Protein AF-A0A3R9Z529-F1 (afdb_monomer_lite)

pLDDT: mean 70.48, std 21.22, range [37.0, 98.06]

Radius of gyration: 31.67 Å; chains: 1; bounding box: 92×52×74 Å

Secondary structure (DSSP, 8-state):
------------------PPPP-----------------------S------HHHHHHHHHHT-----------TTTTS-HHHHHHHHHHTT-HHHHHHHHHHHHHHHHHHHHHTTSS-HHHHHHHHHHH--

Foldseek 3Di:
DDDDDDDDDDDDDDDDDDDDDDDPDDDDDDDDDDDDDDDDPDPDPDDPPPPDVVVVVVVVVVPPPPPPPPPPPPPPPPPDPVVQCVVCVVVVVPVSNLVSVLVVQLVVLVVCVVVVVDDPVRSVVSNVVSVD

Sequence (132 aa):
MNKLLMLGLCNKAGQESKRHKSMLEVNNSSDHKINESQHNPFRSDSNKQNVDFFEIAKHYQEEQPQNTYSHSPDHTVNMSDHERSLYYIRNHDNMGLQRDVRYQQYRSLKQQYDKGVISRDEYKNKVYKISR

Structure (mmCIF, N/CA/C/O backbone):
data_AF-A0A3R9Z529-F1
#
_entry.id   AF-A0A3R9Z529-F1
#
loop_
_atom_site.group_PDB
_atom_site.id
_atom_site.type_symbol
_atom_site.label_atom_id
_atom_site.label_alt_id
_atom_site.label_comp_id
_atom_site.label_asym_id
_atom_site.label_entity_id
_atom_site.label_seq_id
_atom_site.pdbx_PDB_ins_code
_atom_site.Cartn_x
_atom_site.Cartn_y
_atom_site.Cartn_z
_atom_site.occupancy
_atom_site.B_iso_or_equiv
_atom_site.auth_seq_id
_atom_site.auth_comp_id
_atom_site.auth_asym_id
_atom_site.auth_atom_id
_atom_site.pdbx_PDB_model_num
ATOM 1 N N . MET A 1 1 ? 45.574 -16.730 37.929 1.00 43.53 1 MET A N 1
ATOM 2 C CA . MET A 1 1 ? 45.342 -18.145 37.565 1.00 43.53 1 MET A CA 1
ATOM 3 C C . MET A 1 1 ? 44.307 -18.718 38.519 1.00 43.53 1 MET A C 1
ATOM 5 O O . MET A 1 1 ? 44.658 -18.981 39.656 1.00 43.53 1 MET A O 1
ATOM 9 N N . ASN A 1 2 ? 43.049 -18.853 38.092 1.00 37.38 2 ASN A N 1
ATOM 10 C CA . ASN A 1 2 ? 42.118 -19.840 38.644 1.00 37.38 2 ASN A CA 1
ATOM 11 C C . ASN A 1 2 ? 41.006 -20.110 37.622 1.00 37.38 2 ASN A C 1
ATOM 13 O O . ASN A 1 2 ? 40.335 -19.194 37.155 1.00 37.38 2 ASN A O 1
ATOM 17 N N . LYS A 1 3 ? 40.908 -21.385 37.236 1.00 43.09 3 LYS A N 1
ATOM 18 C CA . LYS A 1 3 ? 39.908 -21.983 36.350 1.00 43.09 3 LYS A CA 1
ATOM 19 C C . LYS A 1 3 ? 38.601 -22.174 37.125 1.00 43.09 3 LYS A C 1
ATOM 21 O O . LYS A 1 3 ? 38.664 -22.714 38.222 1.00 43.09 3 LYS A O 1
ATOM 26 N N . LEU A 1 4 ? 37.450 -21.899 36.509 1.00 48.06 4 LEU A N 1
ATOM 27 C CA . LEU A 1 4 ? 36.296 -22.801 36.613 1.00 48.06 4 LEU A CA 1
ATOM 28 C C . LEU A 1 4 ? 35.336 -22.600 35.429 1.00 48.06 4 LEU A C 1
ATOM 30 O O . LEU A 1 4 ? 34.580 -21.638 35.353 1.00 48.06 4 LEU A O 1
ATOM 34 N N . LEU A 1 5 ? 35.432 -23.535 34.487 1.00 47.88 5 LEU A N 1
ATOM 35 C CA . LEU A 1 5 ? 34.422 -23.866 33.487 1.00 47.88 5 LEU A CA 1
ATOM 36 C C . LEU A 1 5 ? 33.275 -24.592 34.196 1.00 47.88 5 LEU A C 1
ATOM 38 O O . LEU A 1 5 ? 33.544 -25.592 34.854 1.00 47.88 5 LEU A O 1
ATOM 42 N N . MET A 1 6 ? 32.029 -24.169 33.984 1.00 48.25 6 MET A N 1
ATOM 43 C CA . MET A 1 6 ? 30.867 -25.060 34.079 1.00 48.25 6 MET A CA 1
ATOM 44 C C . MET A 1 6 ? 29.891 -24.749 32.943 1.00 48.25 6 MET A C 1
ATOM 46 O O . MET A 1 6 ? 29.076 -23.835 33.007 1.00 48.25 6 MET A O 1
ATOM 50 N N . LEU A 1 7 ? 30.039 -25.539 31.880 1.00 46.53 7 LEU A N 1
ATOM 51 C CA . LEU A 1 7 ? 29.028 -25.818 30.868 1.00 46.53 7 LEU A CA 1
ATOM 52 C C . LEU A 1 7 ? 27.970 -26.760 31.461 1.00 46.53 7 LEU A C 1
ATOM 54 O O . LEU A 1 7 ? 28.314 -27.749 32.104 1.00 46.53 7 LEU A O 1
ATOM 58 N N . GLY A 1 8 ? 26.701 -26.492 31.168 1.00 38.25 8 GLY A N 1
ATOM 59 C CA . GLY A 1 8 ? 25.572 -27.400 31.382 1.00 38.25 8 GLY A CA 1
ATOM 60 C C . GLY A 1 8 ? 24.261 -26.611 31.335 1.00 38.25 8 GLY A C 1
ATOM 61 O O . GLY A 1 8 ? 24.185 -25.546 31.925 1.00 38.25 8 GLY A O 1
ATOM 62 N N . LEU A 1 9 ? 23.191 -26.992 30.643 1.00 44.12 9 LEU A N 1
ATOM 63 C CA . LEU A 1 9 ? 22.824 -28.225 29.957 1.00 44.12 9 LEU A CA 1
ATOM 64 C C . LEU A 1 9 ? 21.756 -27.868 28.907 1.00 44.12 9 LEU A C 1
ATOM 66 O O . LEU A 1 9 ? 20.930 -26.979 29.110 1.00 44.12 9 LEU A O 1
ATOM 70 N N . CYS A 1 10 ? 21.781 -28.587 27.788 1.00 37.00 10 CYS A N 1
ATOM 71 C CA . CYS A 1 10 ? 20.741 -28.586 26.765 1.00 37.00 10 CYS A CA 1
ATOM 72 C C . CYS A 1 10 ? 19.392 -29.044 27.339 1.00 37.00 10 CYS A C 1
ATOM 74 O O . CYS A 1 10 ? 19.354 -30.035 28.060 1.00 37.00 10 CYS A O 1
ATOM 76 N N . ASN A 1 11 ? 18.288 -28.441 26.891 1.00 43.88 11 ASN A N 1
ATOM 77 C CA . ASN A 1 11 ? 16.984 -29.105 26.871 1.00 43.88 11 ASN A CA 1
ATOM 78 C C . ASN A 1 11 ? 16.395 -29.008 25.459 1.00 43.88 11 ASN A C 1
ATOM 80 O O . ASN A 1 11 ? 15.810 -28.002 25.065 1.00 43.88 11 ASN A O 1
ATOM 84 N N . LYS A 1 12 ? 16.593 -30.085 24.691 1.00 45.53 12 LYS A N 1
ATOM 85 C CA . LYS A 1 12 ? 15.759 -30.441 23.541 1.00 45.53 12 LYS A CA 1
ATOM 86 C C . LYS A 1 12 ? 14.434 -30.961 24.096 1.00 45.53 12 LYS A C 1
ATOM 88 O O . LYS A 1 12 ? 14.432 -31.983 24.771 1.00 45.53 12 LYS A O 1
ATOM 93 N N . ALA A 1 13 ? 13.326 -30.313 23.760 1.00 45.53 13 ALA A N 1
ATOM 94 C CA . ALA A 1 13 ? 12.005 -30.922 23.842 1.00 45.53 13 ALA A CA 1
ATOM 95 C C . ALA A 1 13 ? 11.490 -31.091 22.410 1.00 45.53 13 ALA A C 1
ATOM 97 O O . ALA A 1 13 ? 11.152 -30.119 21.738 1.00 45.53 13 ALA A O 1
ATOM 98 N N . GLY A 1 14 ? 11.512 -32.334 21.929 1.00 43.47 14 GLY A N 1
ATOM 99 C CA . GLY A 1 14 ? 10.795 -32.727 20.726 1.00 43.47 14 GLY A CA 1
ATOM 100 C C . GLY A 1 14 ? 9.295 -32.761 21.004 1.00 43.47 14 GLY A C 1
ATOM 101 O O . GLY A 1 14 ? 8.865 -33.225 22.058 1.00 43.47 14 GLY A O 1
ATOM 102 N N . GLN A 1 15 ? 8.503 -32.290 20.047 1.00 45.03 15 GLN A N 1
ATOM 103 C CA . GLN A 1 15 ? 7.094 -32.649 19.941 1.00 45.03 15 GLN A CA 1
ATOM 104 C C . GLN A 1 15 ? 6.843 -33.154 18.525 1.00 45.03 15 GLN A C 1
ATOM 106 O O . GLN A 1 15 ? 6.857 -32.397 17.558 1.00 45.03 15 GLN A O 1
ATOM 111 N N . GLU A 1 16 ? 6.657 -34.466 18.422 1.00 44.84 16 GLU A N 1
ATOM 112 C CA . GLU A 1 16 ? 6.066 -35.109 17.259 1.00 44.84 16 GLU A CA 1
ATOM 113 C C . GLU A 1 16 ? 4.533 -35.032 17.313 1.00 44.84 16 GLU A C 1
ATOM 115 O O . GLU A 1 16 ? 3.919 -35.093 18.376 1.00 44.84 16 GLU A O 1
ATOM 120 N N . SER A 1 17 ? 3.953 -35.063 16.110 1.00 49.16 17 SER A N 1
ATOM 121 C CA . SER A 1 17 ? 2.622 -35.579 15.769 1.00 49.16 17 SER A CA 1
ATOM 122 C C . SER A 1 17 ? 1.400 -34.680 15.990 1.00 49.16 17 SER A C 1
ATOM 124 O O . SER A 1 17 ? 0.908 -34.497 17.101 1.00 49.16 17 SER A O 1
ATOM 126 N N . LYS A 1 18 ? 0.808 -34.260 14.861 1.00 52.38 18 LYS A N 1
ATOM 127 C CA . LYS A 1 18 ? -0.559 -34.647 14.457 1.00 52.38 18 LYS A CA 1
ATOM 128 C C . LYS A 1 18 ? -0.761 -34.332 12.970 1.00 52.38 18 LYS A C 1
ATOM 130 O O . LYS A 1 18 ? -0.895 -33.183 12.566 1.00 52.38 18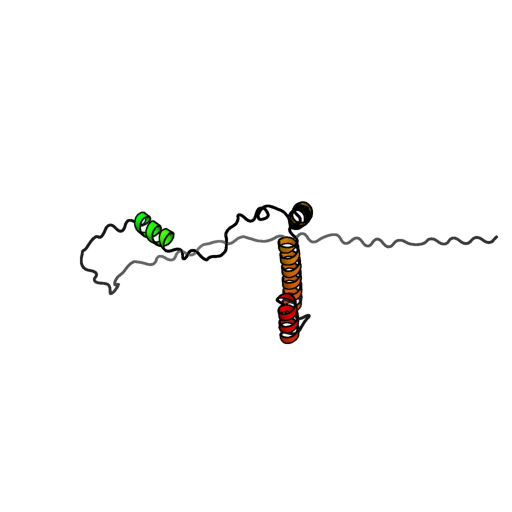 LYS A O 1
ATOM 135 N N . ARG A 1 19 ? -0.762 -35.371 12.128 1.00 55.97 19 ARG A N 1
ATOM 136 C CA . ARG A 1 19 ? -1.204 -35.263 10.729 1.00 55.97 19 ARG A CA 1
ATOM 137 C C . ARG A 1 19 ? -2.720 -35.061 10.724 1.00 55.97 19 ARG A C 1
ATOM 139 O O . ARG A 1 19 ? -3.449 -35.919 11.215 1.00 55.97 19 ARG A O 1
ATOM 146 N N . HIS A 1 20 ? -3.190 -33.952 10.169 1.00 56.78 20 HIS A N 1
ATOM 147 C CA . HIS A 1 20 ? -4.615 -33.712 9.961 1.00 56.78 20 HIS A CA 1
ATOM 148 C C . HIS A 1 20 ? -5.084 -34.515 8.736 1.00 56.78 20 HIS A C 1
ATOM 150 O O . HIS A 1 20 ? -4.608 -34.290 7.626 1.00 56.78 20 HIS A O 1
ATOM 156 N N . LYS A 1 21 ? -5.996 -35.475 8.939 1.00 58.66 21 LYS A N 1
ATOM 157 C CA . LYS A 1 21 ? -6.753 -36.130 7.861 1.00 58.66 21 LYS A CA 1
ATOM 158 C C . LYS A 1 21 ? -7.971 -35.255 7.552 1.00 58.66 21 LYS A C 1
ATOM 160 O O . LYS A 1 21 ? -8.792 -35.045 8.439 1.00 58.66 21 LYS A O 1
ATOM 165 N N . SER A 1 22 ? -8.082 -34.742 6.329 1.00 60.12 22 SER A N 1
ATOM 166 C CA . SER A 1 22 ? -9.300 -34.074 5.855 1.00 60.12 22 SER A CA 1
ATOM 167 C C . SER A 1 22 ? -10.232 -35.126 5.248 1.00 60.12 22 SER A C 1
ATOM 169 O O . SER A 1 22 ? -9.844 -35.794 4.291 1.00 60.12 22 SER A O 1
ATOM 171 N N . MET A 1 23 ? -11.422 -35.311 5.828 1.00 58.59 23 MET A N 1
ATOM 172 C CA . MET A 1 23 ? -12.505 -36.098 5.229 1.00 58.59 23 MET A CA 1
ATOM 173 C C . MET A 1 23 ? -13.271 -35.210 4.248 1.00 58.59 23 MET A C 1
ATO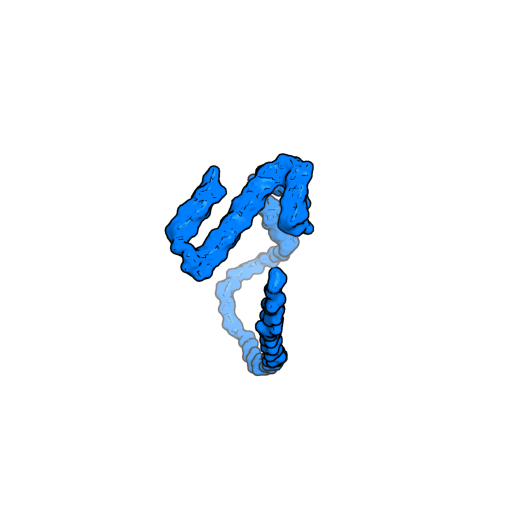M 175 O O . MET A 1 23 ? -14.075 -34.379 4.662 1.00 58.59 23 MET A O 1
ATOM 179 N N . LEU A 1 24 ? -13.027 -35.390 2.954 1.00 59.56 24 LEU A N 1
ATOM 180 C CA . LEU A 1 24 ? -13.922 -34.931 1.896 1.00 59.56 24 LEU A CA 1
ATOM 181 C C . LEU A 1 24 ? -14.552 -36.170 1.262 1.00 59.56 24 LEU A C 1
ATOM 183 O O . LEU A 1 24 ? -14.060 -36.687 0.267 1.00 59.56 24 LEU A O 1
ATOM 187 N N . GLU A 1 25 ? -15.643 -36.637 1.859 1.00 55.69 25 GLU A N 1
ATOM 188 C CA . GLU A 1 25 ? -16.643 -37.439 1.157 1.00 55.69 25 GLU A CA 1
ATOM 189 C C . GLU A 1 25 ? -17.948 -36.643 1.190 1.00 55.69 25 GLU A C 1
ATOM 191 O O . GLU A 1 25 ? -18.601 -36.519 2.224 1.00 55.69 25 GLU A O 1
ATOM 196 N N . VAL A 1 26 ? -18.288 -36.035 0.053 1.00 51.03 26 VAL A N 1
ATOM 197 C CA . VAL A 1 26 ? -19.582 -35.386 -0.172 1.00 51.03 26 VAL A CA 1
ATOM 198 C C . VAL A 1 26 ? -20.355 -36.290 -1.121 1.00 51.03 26 VAL A C 1
ATOM 200 O O . VAL A 1 26 ? -20.139 -36.273 -2.331 1.00 51.03 26 VAL A O 1
ATOM 203 N N . ASN A 1 27 ? -21.237 -37.114 -0.560 1.00 44.00 27 ASN A N 1
ATOM 204 C CA . ASN A 1 27 ? -22.184 -37.908 -1.333 1.00 44.00 27 ASN A CA 1
ATOM 205 C C . ASN A 1 27 ? -23.306 -36.984 -1.829 1.00 44.00 27 ASN A C 1
ATOM 207 O O . ASN A 1 27 ? -24.209 -36.634 -1.072 1.00 44.00 27 ASN A O 1
ATOM 211 N N . ASN A 1 28 ? -23.244 -36.574 -3.098 1.00 45.88 28 ASN A N 1
ATOM 212 C CA . ASN A 1 28 ? -24.343 -35.883 -3.771 1.00 45.88 28 ASN A CA 1
ATOM 213 C C . ASN A 1 28 ? -25.390 -36.909 -4.216 1.00 45.88 28 ASN A C 1
ATOM 215 O O . ASN A 1 28 ? -25.268 -37.512 -5.277 1.00 45.88 28 ASN A O 1
ATOM 219 N N . SER A 1 29 ? -26.435 -37.075 -3.412 1.00 53.66 29 SER A N 1
ATOM 220 C CA . SER A 1 29 ? -27.690 -37.673 -3.858 1.00 53.66 29 SER A CA 1
ATOM 221 C C . SER A 1 29 ? -28.819 -36.717 -3.504 1.00 53.66 29 SER A C 1
ATOM 223 O O . SER A 1 29 ? -29.288 -36.689 -2.370 1.00 53.66 29 SER A O 1
ATOM 225 N N . SER A 1 30 ? -29.248 -35.928 -4.482 1.00 51.75 30 SER A N 1
ATOM 226 C CA . SER A 1 30 ? -30.517 -35.210 -4.428 1.00 51.75 30 SER A CA 1
ATOM 227 C C . SER A 1 30 ? -31.168 -35.294 -5.801 1.00 51.75 30 SER A C 1
ATOM 229 O O . SER A 1 30 ? -31.004 -34.410 -6.642 1.00 51.75 30 SER A O 1
ATOM 231 N N . ASP A 1 31 ? -31.915 -36.375 -6.008 1.00 54.06 31 ASP A N 1
ATOM 232 C CA . ASP A 1 31 ? -32.926 -36.478 -7.050 1.00 54.06 31 ASP A CA 1
ATOM 233 C C . ASP A 1 31 ? -34.051 -35.477 -6.764 1.00 54.06 31 ASP A C 1
ATOM 235 O O . ASP A 1 31 ? -34.944 -35.734 -5.958 1.00 54.06 31 ASP A O 1
ATOM 239 N N . HIS A 1 32 ? -34.041 -34.336 -7.451 1.00 44.41 32 HIS A N 1
ATOM 240 C CA . HIS A 1 32 ? -35.225 -33.490 -7.557 1.00 44.41 32 HIS A CA 1
ATOM 241 C C . HIS A 1 32 ? -35.560 -33.241 -9.026 1.00 44.41 32 HIS A C 1
ATOM 243 O O . HIS A 1 32 ? -35.009 -32.365 -9.687 1.00 44.41 32 HIS A O 1
ATOM 249 N N . LYS A 1 33 ? -36.512 -34.038 -9.527 1.00 48.44 33 LYS A N 1
ATOM 250 C CA . LYS A 1 33 ? -37.278 -33.735 -10.736 1.00 48.44 33 LYS A CA 1
ATOM 251 C C . LYS A 1 33 ? -38.122 -32.486 -10.485 1.00 48.44 33 LYS A C 1
ATOM 253 O O . LYS A 1 33 ? -38.946 -32.489 -9.573 1.00 48.44 33 LYS A O 1
ATOM 258 N N . ILE A 1 34 ? -37.970 -31.463 -11.320 1.00 47.19 34 ILE A N 1
ATOM 259 C CA . ILE A 1 34 ? -38.906 -30.339 -11.389 1.00 47.19 34 ILE A CA 1
ATOM 260 C C . ILE A 1 34 ? -39.486 -30.338 -12.801 1.00 47.19 34 ILE A C 1
ATOM 262 O O . ILE A 1 34 ? -38.781 -30.097 -13.777 1.00 47.19 34 ILE A O 1
ATOM 266 N N . ASN A 1 35 ? -40.765 -30.704 -12.884 1.00 43.25 35 ASN A N 1
ATOM 267 C CA . ASN A 1 35 ? -41.553 -30.717 -14.108 1.00 43.25 35 ASN A CA 1
ATOM 268 C C . ASN A 1 35 ? -41.848 -29.287 -14.573 1.00 43.25 35 ASN A C 1
ATOM 270 O O . ASN A 1 35 ? -42.196 -28.416 -13.776 1.00 43.25 35 ASN A O 1
ATOM 274 N N . GLU A 1 36 ? -41.755 -29.092 -15.883 1.00 50.66 36 GLU A N 1
ATOM 275 C CA . GLU A 1 36 ? -42.186 -27.906 -16.611 1.00 50.66 36 GLU A CA 1
ATOM 276 C C . GLU A 1 36 ? -43.691 -27.651 -16.435 1.00 50.66 36 GLU A C 1
ATOM 278 O O . GLU A 1 36 ? -44.512 -28.545 -16.630 1.00 50.66 36 GLU A O 1
ATOM 283 N N . SER A 1 37 ? -44.075 -26.412 -16.125 1.00 49.75 37 SER A N 1
ATOM 284 C CA . SER A 1 37 ? -45.296 -25.796 -16.664 1.00 49.75 37 SER A CA 1
ATOM 285 C C . SER A 1 37 ? -45.319 -24.287 -16.384 1.00 49.75 37 SER A C 1
ATOM 287 O O . SER A 1 37 ? -45.390 -23.860 -15.242 1.00 49.75 37 SER A O 1
ATOM 289 N N . GLN A 1 38 ? -45.201 -23.518 -17.477 1.00 49.66 38 GLN A N 1
ATOM 290 C CA . GLN A 1 38 ? -45.990 -22.328 -17.857 1.00 49.66 38 GLN A CA 1
ATOM 291 C C . GLN A 1 38 ? -46.234 -21.269 -16.753 1.00 49.66 38 GLN A C 1
ATOM 293 O O . GLN A 1 38 ? -46.856 -21.537 -15.741 1.00 49.66 38 GLN A O 1
ATOM 298 N N . HIS A 1 39 ? -45.890 -19.987 -16.901 1.00 41.62 39 HIS A N 1
ATOM 299 C CA . HIS A 1 39 ? -46.215 -19.109 -18.025 1.00 41.62 39 HIS A CA 1
ATOM 300 C C . HIS A 1 39 ? -45.511 -17.754 -17.770 1.00 41.62 39 HIS A C 1
ATOM 302 O O . HIS A 1 39 ? -45.826 -17.081 -16.791 1.00 41.62 39 HIS A O 1
ATOM 308 N N . ASN A 1 40 ? -44.559 -17.333 -18.613 1.00 43.06 40 ASN A N 1
ATOM 309 C CA . ASN A 1 40 ? -43.944 -15.999 -18.502 1.00 43.06 40 ASN A CA 1
ATOM 310 C C . ASN A 1 40 ? -44.811 -14.936 -19.214 1.00 43.06 40 ASN A C 1
ATOM 312 O O . ASN A 1 40 ? -45.423 -15.248 -20.238 1.00 43.06 40 ASN A O 1
ATOM 316 N N . PRO A 1 41 ? -44.873 -13.685 -18.716 1.00 55.94 41 PRO A N 1
ATOM 317 C CA . PRO A 1 41 ? -45.804 -12.658 -19.199 1.00 55.94 41 PRO A CA 1
ATOM 318 C C . PRO A 1 41 ? -45.294 -11.863 -20.414 1.00 55.94 41 PRO A C 1
ATOM 320 O O . PRO A 1 41 ? -45.932 -10.902 -20.835 1.00 55.94 41 PRO A O 1
ATOM 323 N N . PHE A 1 42 ? -44.168 -12.247 -21.012 1.00 43.50 42 PHE A N 1
ATOM 324 C CA . PHE A 1 42 ? -43.606 -11.541 -22.160 1.00 43.50 42 PHE A CA 1
ATOM 325 C C . PHE A 1 42 ? -44.170 -12.104 -23.461 1.00 43.50 42 PHE A C 1
ATOM 327 O O . PHE A 1 42 ? -43.602 -12.996 -24.088 1.00 43.50 42 PHE A O 1
ATOM 334 N N . ARG A 1 43 ? -45.311 -11.551 -23.876 1.00 54.34 43 ARG A N 1
ATOM 335 C CA . ARG A 1 43 ? -45.610 -11.461 -25.303 1.00 54.34 43 ARG A CA 1
ATOM 336 C C . ARG A 1 43 ? -44.573 -10.526 -25.917 1.00 54.34 43 ARG A C 1
ATOM 338 O O . ARG A 1 43 ? -44.616 -9.326 -25.672 1.00 54.34 43 ARG A O 1
ATOM 345 N N . SER A 1 44 ? -43.666 -11.091 -26.699 1.00 48.78 44 SER A N 1
ATOM 346 C CA . SER A 1 44 ? -42.874 -10.335 -27.658 1.00 48.78 44 SER A CA 1
ATOM 347 C C . SER A 1 44 ? -43.242 -10.862 -29.029 1.00 48.78 44 SER A C 1
ATOM 349 O O . SER A 1 44 ? -43.038 -12.039 -29.332 1.00 48.78 44 SER A O 1
ATOM 351 N N . ASP A 1 45 ? -43.858 -9.985 -29.808 1.00 46.16 45 ASP A N 1
ATOM 352 C CA . ASP A 1 45 ? -44.197 -10.209 -31.198 1.00 46.16 45 ASP A CA 1
ATOM 353 C C . ASP A 1 45 ? -42.992 -10.733 -31.983 1.00 46.16 45 ASP A C 1
ATOM 355 O O . ASP A 1 45 ? -41.830 -10.404 -31.730 1.00 46.16 45 ASP A O 1
ATOM 359 N N . SER A 1 46 ? -43.297 -11.596 -32.942 1.00 58.00 46 SER A N 1
ATOM 360 C CA . SER A 1 46 ? -42.352 -12.250 -33.828 1.00 58.00 46 SER A CA 1
ATOM 361 C C . SER A 1 46 ? -41.579 -11.235 -34.671 1.00 58.00 46 SER A C 1
ATOM 363 O O . SER A 1 46 ? -41.972 -10.913 -35.789 1.00 58.00 46 SER A O 1
ATOM 365 N N . ASN A 1 47 ? -40.431 -10.795 -34.174 1.00 54.81 47 ASN A N 1
ATOM 366 C CA . ASN A 1 47 ? -39.333 -10.358 -35.017 1.00 54.81 47 ASN A CA 1
ATOM 367 C C . ASN A 1 47 ? -38.098 -11.124 -34.552 1.00 54.81 47 ASN A C 1
ATOM 369 O O . ASN A 1 47 ? -37.442 -10.753 -33.581 1.00 54.81 47 ASN A O 1
ATOM 373 N N . LYS A 1 48 ? -37.835 -12.265 -35.203 1.00 60.47 48 LYS A N 1
ATOM 374 C CA . LYS A 1 48 ? -36.600 -13.033 -35.019 1.00 60.47 48 LYS A CA 1
ATOM 375 C C . LYS A 1 48 ? -35.438 -12.197 -35.555 1.00 60.47 48 LYS A C 1
ATOM 377 O O . LYS A 1 48 ? -34.956 -12.426 -36.659 1.00 60.47 48 LYS A O 1
ATOM 382 N N . GLN A 1 49 ? -35.009 -11.204 -34.787 1.00 63.56 49 GLN A N 1
ATOM 383 C CA . GLN A 1 49 ? -33.688 -10.632 -34.956 1.00 63.56 49 GLN A CA 1
ATOM 384 C C . GLN A 1 49 ? -32.712 -11.725 -34.527 1.00 63.56 49 GLN A C 1
ATOM 386 O O . GLN A 1 49 ? -32.674 -12.117 -33.362 1.00 63.56 49 GLN A O 1
ATOM 391 N N . ASN A 1 50 ? -31.990 -12.286 -35.497 1.00 65.62 50 ASN A N 1
ATOM 392 C CA . ASN A 1 50 ? -30.790 -13.062 -35.217 1.00 65.62 50 ASN A CA 1
ATOM 393 C C . ASN A 1 50 ? -29.811 -12.099 -34.552 1.00 65.62 50 ASN A C 1
ATOM 395 O O . ASN A 1 50 ? -29.147 -11.316 -35.222 1.00 65.62 50 ASN A O 1
ATOM 399 N N . VAL A 1 51 ? -29.802 -12.104 -33.226 1.00 67.00 51 VAL A N 1
ATOM 400 C CA . VAL A 1 51 ? -28.854 -11.329 -32.447 1.00 67.00 51 VAL A CA 1
ATOM 401 C C . VAL A 1 51 ? -27.525 -12.067 -32.520 1.00 67.00 51 VAL A C 1
ATOM 403 O O . VAL A 1 51 ? -27.357 -13.115 -31.895 1.00 67.00 51 VAL A O 1
ATOM 406 N N . ASP A 1 52 ? -26.600 -11.556 -33.329 1.00 77.31 52 ASP A N 1
ATOM 407 C CA . A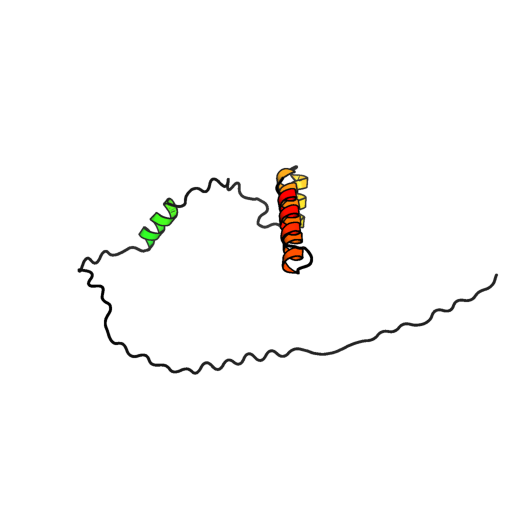SP A 1 52 ? -25.233 -12.058 -33.333 1.00 77.31 52 ASP A CA 1
ATOM 408 C C . ASP A 1 52 ? -24.528 -11.553 -32.067 1.00 77.31 52 ASP A C 1
ATOM 410 O O . ASP A 1 52 ? -24.200 -10.373 -31.918 1.00 77.31 52 ASP A O 1
ATOM 414 N N . PHE A 1 53 ? -24.314 -12.464 -31.118 1.00 76.12 53 PHE A N 1
ATOM 415 C CA . PHE A 1 53 ? -23.627 -12.172 -29.863 1.00 76.12 53 PHE A CA 1
ATOM 416 C C . PHE A 1 53 ? -22.201 -11.640 -30.089 1.00 76.12 53 PHE A C 1
ATOM 418 O O . PHE A 1 53 ? -21.696 -10.894 -29.247 1.00 76.12 53 PHE A O 1
ATOM 425 N N . PHE A 1 54 ? -21.563 -11.968 -31.220 1.00 77.31 54 PHE A N 1
ATOM 426 C CA . PHE A 1 54 ? -20.251 -11.429 -31.571 1.00 77.31 54 PHE A CA 1
ATOM 427 C C . PHE A 1 54 ? -20.324 -9.974 -32.048 1.00 77.31 54 PHE A C 1
ATOM 429 O O . PHE A 1 54 ? -19.397 -9.214 -31.772 1.00 77.31 54 PHE A O 1
ATOM 436 N N . GLU A 1 55 ? -21.407 -9.549 -32.710 1.00 75.06 55 GLU A N 1
ATOM 437 C CA . GLU A 1 55 ? -21.619 -8.128 -33.030 1.00 75.06 55 GLU A CA 1
ATOM 438 C C . GLU A 1 55 ? -21.896 -7.309 -31.775 1.00 75.06 55 GLU A C 1
ATOM 440 O O . GLU A 1 55 ? -21.297 -6.251 -31.587 1.00 75.06 55 GLU A O 1
ATOM 445 N N . ILE A 1 56 ? -22.723 -7.832 -30.866 1.00 72.88 56 ILE A N 1
ATOM 446 C CA . ILE A 1 56 ? -22.973 -7.178 -29.579 1.00 72.88 56 ILE A CA 1
ATOM 447 C C . ILE A 1 56 ? -21.664 -6.979 -28.803 1.00 72.88 56 ILE A C 1
ATOM 449 O O . ILE A 1 56 ? -21.429 -5.904 -28.253 1.00 72.88 56 ILE A O 1
ATOM 453 N N . ALA A 1 57 ? -20.781 -7.983 -28.788 1.00 70.12 57 ALA A N 1
ATOM 454 C CA . ALA A 1 57 ? -19.491 -7.881 -28.110 1.00 70.12 57 ALA A CA 1
ATOM 455 C C . ALA A 1 57 ? -18.580 -6.783 -28.697 1.00 70.12 57 ALA A C 1
ATOM 457 O O . ALA A 1 57 ? -17.837 -6.156 -27.941 1.00 70.12 57 ALA A O 1
ATOM 458 N N . LYS A 1 58 ? -18.656 -6.507 -30.011 1.00 75.00 58 LYS A N 1
ATOM 459 C CA . LYS A 1 58 ? -17.879 -5.424 -30.644 1.00 75.00 58 LYS A CA 1
ATOM 460 C C . LYS A 1 58 ? -18.283 -4.051 -30.115 1.00 75.00 58 LYS A C 1
ATOM 462 O O . LYS A 1 58 ? -17.407 -3.255 -29.785 1.00 75.00 58 LYS A O 1
ATOM 467 N N . HIS A 1 59 ? -19.583 -3.805 -29.960 1.00 66.88 59 HIS A N 1
ATOM 468 C CA . HIS A 1 59 ? -20.085 -2.528 -29.448 1.00 66.88 59 HIS A CA 1
ATOM 469 C C . HIS A 1 59 ? -19.578 -2.227 -28.028 1.00 66.88 59 HIS A C 1
ATOM 471 O O . HIS A 1 59 ? -19.170 -1.105 -27.743 1.00 66.88 59 HIS A O 1
ATOM 477 N N . TYR A 1 60 ? -19.479 -3.240 -27.161 1.00 63.38 60 TYR A N 1
ATOM 478 C CA . TYR A 1 60 ?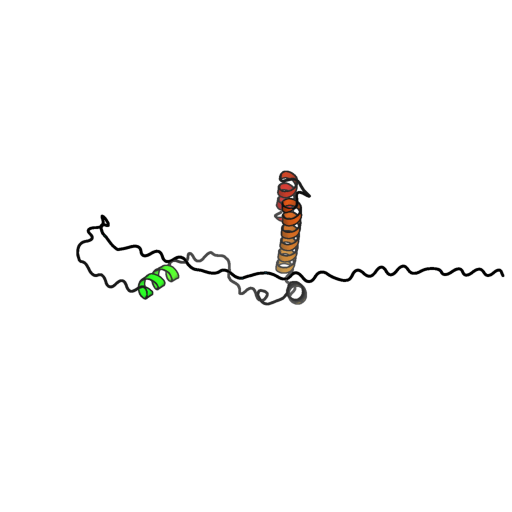 -18.918 -3.067 -25.814 1.00 63.38 60 TYR A CA 1
ATOM 479 C C . TYR A 1 60 ? -17.393 -2.873 -25.778 1.00 63.38 60 TYR A C 1
ATOM 481 O O . TYR A 1 60 ? -16.860 -2.420 -24.764 1.00 63.38 60 TYR A O 1
ATOM 489 N N . GLN A 1 61 ? -16.673 -3.220 -26.849 1.00 59.56 61 GLN A N 1
ATOM 490 C CA . GLN A 1 61 ? -15.228 -3.008 -26.937 1.00 59.56 61 GLN A CA 1
ATOM 491 C C . GLN A 1 61 ? -14.879 -1.601 -27.443 1.00 59.56 61 GLN A C 1
ATOM 493 O O . GLN A 1 61 ? -13.879 -1.032 -27.003 1.00 59.56 61 GLN A O 1
ATOM 498 N N . GLU A 1 62 ? -15.709 -1.025 -28.314 1.00 58.62 62 GLU A N 1
ATOM 499 C CA . GLU A 1 62 ? -15.557 0.351 -28.810 1.00 58.62 62 GLU A CA 1
ATOM 500 C C . GLU A 1 62 ? -16.007 1.404 -27.783 1.00 58.62 62 GLU A C 1
ATOM 502 O O . GLU A 1 62 ? -15.413 2.478 -27.707 1.00 58.62 62 GLU A O 1
ATOM 507 N N . GLU A 1 63 ? -16.992 1.082 -26.938 1.00 54.97 63 GLU A N 1
ATOM 508 C CA . GLU A 1 63 ? -17.495 1.971 -25.880 1.00 54.97 63 GLU A CA 1
ATOM 509 C C . GLU A 1 63 ? -16.723 1.889 -24.557 1.00 54.97 63 GLU A C 1
ATOM 511 O O . GLU A 1 63 ? -17.157 2.464 -23.557 1.00 54.97 63 GLU A O 1
ATOM 516 N N . GLN A 1 64 ? -15.563 1.222 -24.510 1.00 53.81 64 GLN A N 1
ATOM 517 C CA . GLN A 1 64 ? -14.662 1.424 -23.379 1.00 53.81 64 GLN A CA 1
ATOM 518 C C . GLN A 1 64 ? -14.328 2.920 -23.329 1.00 53.81 64 GLN A C 1
ATOM 520 O O . GLN A 1 64 ? -13.666 3.413 -24.250 1.00 53.81 64 GLN A O 1
ATOM 525 N N . PRO A 1 65 ? -14.735 3.673 -22.285 1.00 52.12 65 PRO A N 1
ATOM 526 C CA . PRO A 1 65 ? -14.138 4.972 -22.083 1.00 52.12 65 PRO A CA 1
ATOM 527 C C . PRO A 1 65 ? -12.649 4.684 -21.986 1.00 52.12 65 PRO A C 1
ATOM 529 O O . PRO A 1 65 ? -12.224 3.880 -21.152 1.00 52.12 65 PRO A O 1
ATOM 532 N N . GLN A 1 66 ? -11.874 5.290 -22.884 1.00 54.34 66 GLN A N 1
ATOM 533 C CA . GLN A 1 66 ? -10.441 5.445 -22.727 1.00 54.34 66 GLN A CA 1
ATOM 534 C C . GLN A 1 66 ? -10.267 6.135 -21.378 1.00 54.34 66 GLN A C 1
ATOM 536 O O . GLN A 1 66 ? -10.250 7.360 -21.280 1.00 54.34 66 GLN A O 1
ATOM 541 N N . ASN A 1 67 ? -10.239 5.344 -20.306 1.00 40.12 67 ASN A N 1
ATOM 542 C CA . ASN A 1 67 ? -9.762 5.781 -19.025 1.00 40.12 67 ASN A CA 1
ATOM 543 C C . ASN A 1 67 ? -8.367 6.260 -19.375 1.00 40.12 67 ASN A C 1
ATOM 545 O O . ASN A 1 67 ? -7.500 5.461 -19.726 1.00 40.12 67 ASN A O 1
ATOM 549 N N . THR A 1 68 ? -8.178 7.572 -19.333 1.00 44.28 68 THR A N 1
ATOM 550 C CA . THR A 1 68 ? -6.908 8.277 -19.491 1.00 44.28 68 THR A CA 1
ATOM 551 C C . THR A 1 68 ? -5.968 7.945 -18.329 1.00 44.28 68 THR A C 1
ATOM 553 O O . THR A 1 68 ? -5.271 8.798 -17.792 1.00 44.28 68 THR A O 1
ATOM 556 N N . TYR A 1 69 ? -5.954 6.690 -17.894 1.00 47.78 69 TYR A N 1
ATOM 557 C CA . TYR A 1 69 ? -4.821 6.095 -17.248 1.00 47.78 69 TYR A CA 1
ATOM 558 C C . TYR A 1 69 ? -3.867 5.751 -18.378 1.00 47.78 69 TYR A C 1
ATOM 560 O O . TYR A 1 69 ? -4.111 4.812 -19.126 1.00 47.78 69 TYR A O 1
ATOM 568 N N . SER A 1 70 ? -2.828 6.561 -18.552 1.00 42.84 70 SER A N 1
ATOM 569 C CA . SER A 1 70 ? -1.711 6.266 -19.445 1.00 42.84 70 SER A CA 1
ATOM 570 C C . SER A 1 70 ? -1.244 4.829 -19.196 1.00 42.84 70 SER A C 1
ATOM 572 O O . SER A 1 70 ? -0.511 4.569 -18.244 1.00 42.84 70 SER A O 1
ATOM 574 N N . HIS A 1 71 ? -1.693 3.884 -20.026 1.00 47.97 71 HIS A N 1
ATOM 575 C CA . HIS A 1 71 ? -1.194 2.513 -20.065 1.00 47.97 71 HIS A CA 1
ATOM 576 C C . HIS A 1 71 ? 0.136 2.537 -20.824 1.00 47.97 71 HIS A C 1
ATOM 578 O O . HIS A 1 71 ? 0.314 1.877 -21.843 1.00 47.97 71 HIS A O 1
ATOM 584 N N . SER A 1 72 ? 1.088 3.338 -20.340 1.00 51.84 72 SER A N 1
ATOM 585 C CA . SER A 1 72 ? 2.488 3.015 -20.572 1.00 51.84 72 SER A CA 1
ATOM 586 C C . SER A 1 72 ? 2.670 1.608 -20.002 1.00 51.84 72 SER A C 1
ATOM 588 O O . SER A 1 72 ? 2.311 1.417 -18.834 1.00 51.84 72 SER A O 1
ATOM 590 N N . PRO A 1 73 ? 3.113 0.623 -20.802 1.00 58.12 73 PRO A N 1
ATOM 591 C CA . PRO A 1 73 ? 3.241 -0.748 -20.341 1.00 58.12 73 PRO A CA 1
ATOM 592 C C . PRO A 1 73 ? 4.121 -0.731 -19.102 1.00 58.12 73 PRO A C 1
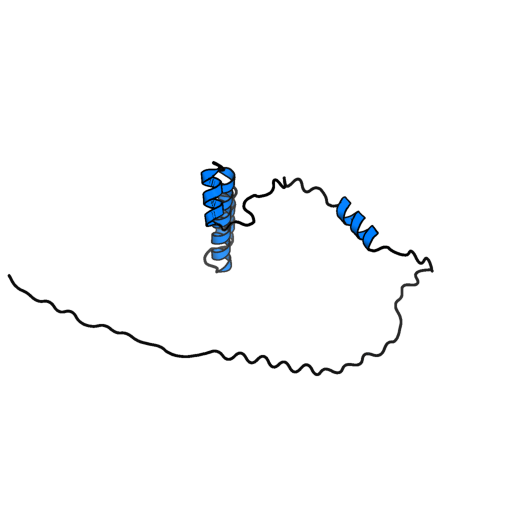ATOM 594 O O . PRO A 1 73 ? 5.290 -0.355 -19.163 1.00 58.12 73 PRO A O 1
ATOM 597 N N . ASP A 1 74 ? 3.528 -1.054 -17.958 1.00 70.31 74 ASP A N 1
ATOM 598 C CA . ASP A 1 74 ? 4.271 -1.149 -16.719 1.00 70.31 74 ASP A CA 1
ATOM 599 C C . ASP A 1 74 ? 5.222 -2.337 -16.887 1.00 70.31 74 ASP A C 1
ATOM 601 O O . ASP A 1 74 ? 4.830 -3.502 -16.810 1.00 70.31 74 ASP A O 1
ATOM 605 N N . HIS A 1 75 ? 6.484 -2.034 -17.201 1.00 76.75 75 HIS A N 1
ATOM 606 C CA . HIS A 1 75 ? 7.537 -3.013 -17.476 1.00 76.75 75 HIS A CA 1
ATOM 607 C C . HIS A 1 75 ? 7.821 -3.928 -16.274 1.00 76.75 75 HIS A C 1
ATOM 609 O O . HIS A 1 75 ? 8.638 -4.842 -16.366 1.00 76.75 75 HIS A O 1
ATOM 615 N N . THR A 1 76 ? 7.145 -3.689 -15.148 1.00 83.12 76 THR A N 1
ATOM 616 C CA . THR A 1 76 ? 7.378 -4.334 -13.868 1.00 83.12 76 THR A CA 1
ATOM 617 C C . THR A 1 76 ? 6.291 -5.311 -13.427 1.00 83.12 76 THR A C 1
ATOM 619 O O . THR A 1 76 ? 6.466 -5.979 -12.409 1.00 83.12 76 THR A O 1
ATOM 622 N N . VAL A 1 77 ? 5.212 -5.474 -14.204 1.00 82.25 77 VAL A N 1
ATOM 623 C CA . VAL A 1 77 ? 4.060 -6.328 -13.835 1.00 82.25 77 VAL A CA 1
ATOM 624 C C . VAL A 1 77 ? 4.409 -7.802 -13.623 1.00 82.25 77 VAL A C 1
ATOM 626 O O . VAL A 1 77 ? 3.764 -8.470 -12.821 1.00 82.25 77 VAL A O 1
ATOM 629 N N . ASN A 1 78 ? 5.442 -8.296 -14.306 1.00 90.06 78 ASN A N 1
ATOM 630 C CA . ASN A 1 78 ? 5.897 -9.686 -14.214 1.00 90.06 78 ASN A CA 1
ATOM 631 C C . ASN A 1 78 ? 7.131 -9.858 -13.308 1.00 90.06 78 ASN A C 1
ATOM 633 O O . ASN A 1 78 ? 7.689 -10.951 -13.252 1.00 90.06 78 ASN A O 1
ATOM 637 N N . MET A 1 79 ? 7.582 -8.797 -12.630 1.00 90.00 79 MET A N 1
ATOM 638 C CA . MET A 1 79 ? 8.740 -8.833 -11.733 1.00 90.00 79 MET A CA 1
ATOM 639 C C . MET A 1 79 ? 8.310 -9.026 -10.275 1.00 90.00 79 MET A C 1
ATOM 641 O O . MET A 1 79 ? 7.254 -8.548 -9.855 1.00 90.00 79 MET A O 1
ATOM 645 N N . SER A 1 80 ? 9.152 -9.682 -9.474 1.00 92.44 80 SER A N 1
ATOM 646 C CA . SER A 1 80 ? 8.991 -9.679 -8.015 1.00 92.44 80 SER A CA 1
ATOM 647 C C . SER A 1 80 ? 9.202 -8.275 -7.432 1.00 92.44 80 SER A C 1
ATOM 649 O O . SER A 1 80 ? 9.848 -7.427 -8.046 1.00 92.44 80 SER A O 1
ATOM 651 N N . ASP A 1 81 ? 8.720 -8.024 -6.208 1.00 88.06 81 ASP A N 1
ATOM 652 C CA . ASP A 1 81 ? 8.911 -6.730 -5.526 1.00 88.06 81 ASP A CA 1
ATOM 653 C C . ASP A 1 81 ? 10.397 -6.332 -5.433 1.00 88.06 81 ASP A C 1
ATOM 655 O O . ASP A 1 81 ? 10.755 -5.163 -5.593 1.00 88.06 81 ASP A O 1
ATOM 659 N N . HIS A 1 82 ? 11.279 -7.312 -5.208 1.00 91.94 82 HIS A N 1
ATOM 660 C CA . HIS A 1 82 ? 12.717 -7.078 -5.152 1.00 91.94 82 HIS A CA 1
ATOM 661 C C . HIS A 1 82 ? 13.289 -6.697 -6.523 1.00 91.94 82 HIS A C 1
ATOM 663 O O . HIS A 1 82 ? 13.953 -5.667 -6.641 1.00 91.94 82 HIS A O 1
ATOM 669 N N . GLU A 1 83 ? 12.995 -7.474 -7.566 1.00 93.75 83 GLU A N 1
ATOM 670 C CA . GLU A 1 83 ? 13.448 -7.188 -8.934 1.00 93.75 83 GLU A CA 1
ATOM 671 C C . GLU A 1 83 ? 12.923 -5.840 -9.433 1.00 93.75 83 GLU A C 1
ATOM 673 O O . GLU A 1 83 ? 13.676 -5.052 -10.005 1.00 93.75 83 GLU A O 1
ATOM 678 N N . ARG A 1 84 ? 11.659 -5.531 -9.131 1.00 92.31 84 ARG A N 1
ATOM 679 C CA . ARG A 1 84 ? 11.031 -4.252 -9.459 1.00 92.31 84 ARG A CA 1
ATOM 680 C C . ARG A 1 84 ? 11.734 -3.078 -8.775 1.00 92.31 84 ARG A C 1
ATOM 682 O O . ARG A 1 84 ? 12.020 -2.079 -9.431 1.00 92.31 84 ARG A O 1
ATOM 689 N N . SER A 1 85 ? 12.094 -3.203 -7.494 1.00 90.62 85 SER A N 1
ATOM 690 C CA . SER A 1 85 ? 12.864 -2.154 -6.807 1.00 90.62 85 SER A CA 1
ATOM 691 C C . SER A 1 85 ? 14.246 -1.928 -7.435 1.00 90.62 85 SER A C 1
ATOM 693 O O . SER A 1 85 ? 14.661 -0.783 -7.621 1.00 90.62 85 SER A O 1
ATOM 695 N N . LEU A 1 86 ? 14.937 -3.005 -7.834 1.00 93.94 86 LEU A N 1
ATOM 696 C CA . LEU A 1 86 ? 16.232 -2.915 -8.512 1.00 93.94 86 LEU A CA 1
ATOM 697 C C . LEU A 1 86 ? 16.103 -2.264 -9.889 1.00 93.94 86 LEU A C 1
ATOM 699 O O . LEU A 1 86 ? 16.966 -1.472 -10.267 1.00 93.94 86 LEU A O 1
ATOM 703 N N . TYR A 1 87 ? 15.035 -2.576 -10.622 1.00 94.69 87 TYR A N 1
ATOM 704 C CA . TYR A 1 87 ? 14.730 -1.951 -11.903 1.00 94.69 87 TYR A CA 1
ATOM 705 C C . TYR A 1 87 ? 14.578 -0.433 -11.762 1.00 94.69 87 TYR A C 1
ATOM 707 O O . TYR A 1 87 ? 15.253 0.307 -12.473 1.00 94.69 87 TYR A O 1
ATOM 715 N N . TYR A 1 88 ? 13.787 0.048 -10.796 1.00 93.31 88 TYR A N 1
ATOM 716 C CA . TYR A 1 88 ? 13.626 1.490 -10.583 1.00 93.31 88 TYR A CA 1
ATOM 717 C C . TYR A 1 88 ? 14.943 2.191 -10.228 1.00 93.31 88 TYR A C 1
ATOM 719 O O . TYR A 1 88 ? 15.217 3.274 -10.742 1.00 93.31 88 TYR A O 1
ATOM 727 N N . ILE A 1 89 ? 15.795 1.563 -9.408 1.00 93.19 89 ILE A N 1
ATOM 728 C CA . ILE A 1 89 ? 17.115 2.112 -9.057 1.00 93.19 89 ILE A CA 1
ATOM 729 C C . ILE A 1 89 ? 18.018 2.204 -10.293 1.00 93.19 89 ILE A C 1
ATOM 731 O O . ILE A 1 89 ? 18.639 3.241 -10.524 1.00 93.19 89 ILE A O 1
ATOM 735 N N . ARG A 1 90 ? 18.086 1.134 -11.096 1.00 94.94 90 ARG A N 1
ATOM 736 C CA . ARG A 1 90 ? 18.916 1.077 -12.314 1.00 94.94 90 ARG A CA 1
ATOM 737 C C . ARG A 1 90 ? 18.459 2.068 -13.375 1.00 94.94 90 ARG A C 1
ATOM 739 O O . ARG A 1 90 ? 19.291 2.635 -14.074 1.00 94.94 90 ARG A O 1
ATOM 746 N N . ASN A 1 91 ? 17.153 2.282 -13.471 1.00 93.56 91 ASN A N 1
ATOM 747 C CA . ASN A 1 91 ? 16.550 3.151 -14.473 1.00 93.56 91 ASN A CA 1
ATOM 748 C C . ASN A 1 91 ? 16.386 4.597 -13.978 1.00 93.56 91 ASN A C 1
ATOM 750 O O . ASN A 1 91 ? 15.809 5.417 -14.688 1.00 93.56 91 ASN A O 1
ATOM 754 N N . HIS A 1 92 ? 16.885 4.912 -12.775 1.00 93.00 92 HIS A N 1
ATOM 755 C CA . HIS A 1 92 ? 16.739 6.215 -12.120 1.00 93.00 92 HIS A CA 1
ATOM 756 C C . HIS A 1 92 ? 15.279 6.691 -12.003 1.00 93.00 92 HIS A C 1
ATOM 758 O O . HIS A 1 92 ? 15.000 7.891 -11.929 1.00 93.00 92 HIS A O 1
ATOM 764 N N . ASP A 1 93 ? 14.338 5.748 -11.938 1.00 91.19 93 ASP A N 1
ATOM 765 C CA . ASP A 1 93 ? 12.914 6.019 -11.788 1.00 91.19 93 ASP A CA 1
ATOM 766 C C . ASP A 1 93 ? 12.552 6.175 -10.306 1.00 91.19 93 ASP A C 1
ATOM 768 O O . ASP A 1 93 ? 11.998 5.295 -9.638 1.00 91.19 93 ASP A O 1
ATOM 772 N N . ASN A 1 94 ? 12.883 7.350 -9.775 1.00 91.19 94 ASN A N 1
ATOM 773 C CA . ASN A 1 94 ? 12.570 7.711 -8.395 1.00 91.19 94 ASN A CA 1
ATOM 774 C C . ASN A 1 94 ? 11.055 7.779 -8.137 1.00 91.19 94 ASN A C 1
ATOM 776 O O . ASN A 1 94 ? 10.617 7.567 -7.005 1.00 91.19 94 ASN A O 1
ATOM 780 N N . MET A 1 95 ? 10.253 8.068 -9.166 1.00 90.25 95 MET A N 1
ATOM 781 C CA . MET A 1 95 ? 8.798 8.177 -9.044 1.00 90.25 95 MET A CA 1
ATOM 782 C C . MET A 1 95 ? 8.159 6.801 -8.857 1.00 90.25 95 MET A C 1
ATOM 784 O O . MET A 1 95 ? 7.337 6.632 -7.948 1.00 90.25 95 MET A O 1
ATOM 788 N N . GLY A 1 96 ? 8.570 5.817 -9.663 1.00 88.50 96 GLY A N 1
ATOM 789 C CA . GLY A 1 96 ? 8.183 4.415 -9.517 1.00 88.50 96 GLY A CA 1
ATOM 790 C C . GLY A 1 96 ? 8.582 3.860 -8.151 1.00 88.50 96 GLY A C 1
ATOM 791 O O . GLY A 1 96 ? 7.739 3.330 -7.423 1.00 88.50 96 GLY A O 1
ATOM 792 N N . LEU A 1 97 ? 9.826 4.109 -7.728 1.00 90.31 97 LEU A N 1
ATOM 793 C CA . LEU A 1 97 ? 10.317 3.669 -6.421 1.00 90.31 97 LEU A CA 1
ATOM 794 C C . LEU A 1 97 ? 9.507 4.263 -5.256 1.00 90.31 97 LEU A C 1
ATOM 796 O O . LEU A 1 97 ? 9.086 3.541 -4.351 1.00 90.31 97 LEU A O 1
ATOM 800 N N . GLN A 1 98 ? 9.241 5.572 -5.273 1.00 91.38 98 GLN A N 1
ATOM 801 C CA . GLN A 1 98 ? 8.430 6.215 -4.233 1.00 91.38 98 GLN A CA 1
ATOM 802 C C . GLN A 1 98 ? 6.990 5.700 -4.212 1.00 91.38 98 GLN A C 1
ATOM 804 O O . GLN A 1 98 ? 6.393 5.566 -3.140 1.00 91.38 98 GLN A O 1
ATOM 809 N N . ARG A 1 99 ? 6.410 5.420 -5.384 1.00 89.81 99 ARG A N 1
ATOM 810 C CA . ARG A 1 99 ? 5.058 4.870 -5.490 1.00 89.81 99 ARG A CA 1
ATOM 811 C C . ARG A 1 99 ? 4.964 3.502 -4.815 1.00 89.81 99 ARG A C 1
ATOM 813 O O . ARG A 1 99 ? 4.032 3.289 -4.038 1.00 89.81 99 ARG A O 1
ATOM 820 N N . ASP A 1 100 ? 5.942 2.633 -5.041 1.00 88.75 100 ASP A N 1
ATOM 821 C CA . ASP A 1 100 ? 6.024 1.319 -4.401 1.00 88.75 100 ASP A CA 1
ATOM 822 C C . ASP A 1 100 ? 6.181 1.418 -2.883 1.00 88.75 100 ASP A C 1
ATOM 824 O O . ASP A 1 100 ? 5.469 0.743 -2.136 1.00 88.75 100 ASP A O 1
ATOM 828 N N . VAL A 1 101 ? 7.049 2.317 -2.411 1.00 91.12 101 VAL A N 1
ATOM 829 C CA . VAL A 1 101 ? 7.226 2.569 -0.973 1.00 91.12 101 VAL A CA 1
ATOM 830 C C . VAL A 1 101 ? 5.905 3.006 -0.333 1.00 91.12 101 VAL A C 1
ATOM 832 O O . VAL A 1 101 ? 5.490 2.439 0.682 1.00 91.12 101 VAL A O 1
ATOM 835 N N . ARG A 1 102 ? 5.191 3.964 -0.940 1.00 92.25 102 ARG A N 1
ATOM 836 C CA . ARG A 1 102 ? 3.873 4.405 -0.446 1.00 92.25 102 ARG A CA 1
ATOM 837 C C . ARG A 1 102 ? 2.859 3.260 -0.432 1.00 92.25 102 ARG A C 1
ATOM 839 O O . ARG A 1 102 ? 2.091 3.123 0.521 1.00 92.25 102 ARG A O 1
ATOM 846 N N . TYR A 1 103 ? 2.869 2.416 -1.459 1.00 91.62 103 TYR A N 1
ATOM 847 C C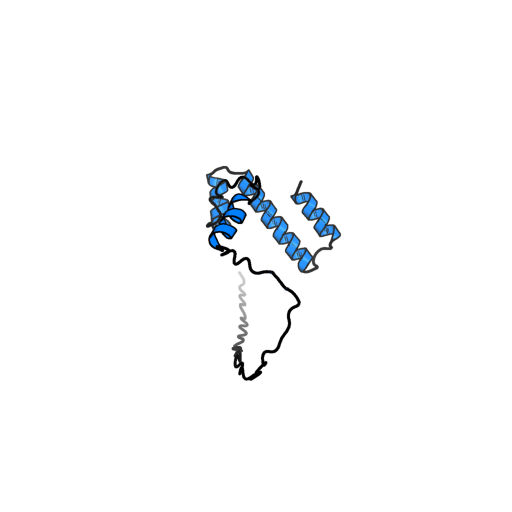A . TYR A 1 103 ? 1.978 1.263 -1.547 1.00 91.62 103 TYR A CA 1
ATOM 848 C C . TYR A 1 103 ? 2.221 0.245 -0.421 1.00 91.62 103 TYR A C 1
ATOM 850 O O . TYR A 1 103 ? 1.273 -0.211 0.228 1.00 91.62 103 TYR A O 1
ATOM 858 N N . GLN A 1 104 ? 3.487 -0.063 -0.129 1.00 91.25 104 GLN A N 1
ATOM 859 C CA . GLN A 1 104 ? 3.870 -0.945 0.977 1.00 91.25 104 GLN A CA 1
ATOM 860 C C . GLN A 1 104 ? 3.471 -0.369 2.343 1.00 91.25 104 GLN A C 1
ATOM 862 O O . GLN A 1 104 ? 2.951 -1.093 3.202 1.00 91.25 104 GLN A O 1
ATOM 867 N N . GLN A 1 105 ? 3.649 0.942 2.539 1.00 93.38 105 GLN A N 1
ATOM 868 C CA . GLN A 1 105 ? 3.213 1.633 3.755 1.00 93.38 105 GLN A CA 1
ATOM 869 C C . GLN A 1 105 ? 1.694 1.535 3.938 1.00 93.38 105 GLN A C 1
ATOM 871 O O . GLN A 1 105 ? 1.223 1.165 5.016 1.00 93.38 105 GLN A O 1
ATOM 876 N N . TYR A 1 106 ? 0.922 1.788 2.877 1.00 95.12 106 TYR A N 1
ATOM 877 C CA . TYR A 1 106 ? -0.535 1.677 2.915 1.00 95.12 106 TYR A CA 1
ATOM 878 C C . TYR A 1 106 ? -0.997 0.259 3.276 1.00 95.12 106 TYR A C 1
ATOM 880 O O . TYR A 1 106 ? -1.831 0.094 4.170 1.00 95.12 106 TYR A O 1
ATOM 888 N N . ARG A 1 107 ? -0.427 -0.777 2.639 1.00 94.94 107 ARG A N 1
ATOM 889 C CA . ARG A 1 107 ? -0.747 -2.180 2.958 1.00 94.94 107 ARG A CA 1
ATOM 890 C C . ARG A 1 107 ? -0.464 -2.509 4.423 1.00 94.94 107 ARG A C 1
ATOM 892 O O . ARG A 1 107 ? -1.296 -3.133 5.077 1.00 94.94 107 ARG A O 1
ATOM 899 N N . SER A 1 108 ? 0.672 -2.056 4.946 1.00 95.81 108 SER A N 1
ATOM 900 C CA . SER A 1 108 ? 1.059 -2.285 6.343 1.00 95.81 108 SER A CA 1
ATOM 901 C C . SER A 1 108 ? 0.095 -1.613 7.327 1.00 95.81 108 SER A C 1
ATOM 903 O O . SER A 1 108 ? -0.299 -2.220 8.322 1.00 95.81 108 SER A O 1
ATOM 905 N N . LEU A 1 109 ? -0.339 -0.382 7.035 1.00 96.75 109 LEU A N 1
ATOM 906 C CA . LEU A 1 109 ? -1.336 0.325 7.845 1.00 96.75 109 LEU A CA 1
ATOM 907 C C . LEU A 1 109 ? -2.704 -0.344 7.799 1.00 96.75 109 LEU A C 1
ATOM 909 O O . LEU A 1 109 ? -3.353 -0.486 8.833 1.00 96.75 109 LEU A O 1
ATOM 913 N N . LYS A 1 110 ? -3.131 -0.774 6.608 1.00 96.81 110 LYS A N 1
ATOM 914 C CA . LYS A 1 110 ? -4.390 -1.495 6.430 1.00 96.81 110 LYS A CA 1
ATOM 915 C C . LYS A 1 110 ? -4.399 -2.763 7.284 1.00 96.81 110 LYS A C 1
ATOM 917 O O . LYS A 1 110 ? -5.358 -2.992 8.004 1.00 96.81 110 LYS A O 1
ATOM 922 N N . GLN A 1 111 ? -3.310 -3.532 7.281 1.00 97.75 111 GLN A N 1
ATOM 923 C CA . GLN A 1 111 ? -3.201 -4.734 8.112 1.00 97.75 111 GLN A CA 1
ATOM 924 C C . GLN A 1 111 ? -3.268 -4.435 9.613 1.00 97.75 111 GLN A C 1
ATOM 926 O O . GLN A 1 111 ? -3.880 -5.199 10.352 1.00 97.75 111 GLN A O 1
ATOM 931 N N . GLN A 1 112 ? -2.642 -3.352 10.080 1.00 97.62 112 GLN A N 1
ATOM 932 C CA . GLN A 1 112 ? -2.736 -2.945 11.487 1.00 97.62 112 GLN A CA 1
ATOM 933 C C . GLN A 1 112 ? -4.174 -2.583 11.863 1.00 97.62 112 GLN A C 1
ATOM 935 O O . GLN A 1 112 ? -4.652 -3.001 12.913 1.00 97.62 112 GLN A O 1
ATOM 940 N N . TYR A 1 113 ? -4.868 -1.849 10.993 1.00 97.88 113 TYR A N 1
ATOM 941 C CA . TYR A 1 113 ? -6.270 -1.494 11.191 1.00 97.88 113 TYR A CA 1
ATOM 942 C C . TYR A 1 113 ? -7.179 -2.729 11.187 1.00 97.88 113 TYR A C 1
ATOM 944 O O . TYR A 1 113 ? -7.959 -2.913 12.117 1.00 97.88 113 TYR A O 1
ATOM 952 N N . ASP A 1 114 ? -7.026 -3.611 10.198 1.00 97.75 114 ASP A N 1
ATOM 953 C CA . ASP A 1 114 ? -7.830 -4.831 10.060 1.00 97.75 114 ASP A CA 1
ATOM 954 C C . ASP A 1 114 ? -7.624 -5.784 11.258 1.00 97.75 114 ASP A C 1
ATOM 956 O O . ASP A 1 114 ? -8.540 -6.502 11.650 1.00 97.75 114 ASP A O 1
ATOM 960 N N . LYS A 1 115 ? -6.438 -5.761 11.884 1.00 98.06 115 LYS A N 1
ATOM 961 C CA . LYS A 1 115 ? -6.125 -6.501 13.122 1.00 98.06 115 LYS A CA 1
ATOM 962 C C . LYS A 1 115 ? -6.561 -5.781 14.407 1.00 98.06 115 LYS A C 1
ATOM 964 O O . LYS A 1 115 ? -6.336 -6.311 15.491 1.00 98.06 115 LYS A O 1
ATOM 969 N N . GLY A 1 116 ? -7.122 -4.575 14.312 1.00 97.19 116 GLY A N 1
ATOM 970 C CA . GLY A 1 116 ? -7.515 -3.759 15.465 1.00 97.19 116 GLY A CA 1
ATOM 971 C C . GLY A 1 116 ? -6.348 -3.162 16.262 1.00 97.19 116 GLY A C 1
ATOM 972 O O . GLY A 1 116 ? -6.557 -2.691 17.374 1.00 97.19 116 GLY A O 1
ATOM 973 N N . VAL A 1 117 ? -5.125 -3.167 15.716 1.00 98.06 117 VAL A N 1
ATOM 974 C CA . VAL A 1 117 ? -3.924 -2.605 16.368 1.00 98.06 117 VAL A CA 1
ATOM 975 C C . VAL A 1 117 ? -3.993 -1.079 16.442 1.00 98.06 117 VAL A C 1
ATOM 977 O O . VAL A 1 117 ? -3.486 -0.484 17.388 1.00 98.06 117 VAL A O 1
ATOM 980 N N . ILE A 1 118 ? -4.617 -0.445 15.446 1.00 97.19 118 ILE A N 1
ATOM 981 C CA . ILE A 1 118 ? -4.799 1.010 15.372 1.00 97.19 118 ILE A CA 1
ATOM 982 C C . ILE A 1 118 ? -6.275 1.358 15.196 1.00 97.19 118 ILE A C 1
ATOM 984 O O . ILE A 1 118 ? -7.038 0.613 14.576 1.00 97.19 118 ILE A O 1
ATOM 988 N N . SER A 1 119 ? -6.675 2.522 15.711 1.00 97.69 119 SER A N 1
ATOM 989 C CA . SER A 1 119 ? -8.048 3.016 15.568 1.00 97.69 119 SER A CA 1
ATOM 990 C C . SER A 1 119 ? -8.350 3.480 14.136 1.00 97.69 119 SER A C 1
ATOM 992 O O . SER A 1 119 ? -7.452 3.764 13.339 1.00 97.69 119 SER A O 1
ATOM 994 N N . ARG A 1 120 ? -9.641 3.611 13.803 1.00 97.25 120 ARG A N 1
ATOM 995 C CA . ARG A 1 120 ? -10.085 4.120 12.494 1.00 97.25 120 ARG A CA 1
ATOM 996 C C . ARG A 1 120 ? -9.584 5.541 12.220 1.00 97.25 120 ARG A C 1
ATOM 998 O O . ARG A 1 120 ? -9.199 5.838 11.091 1.00 97.25 120 ARG A O 1
ATOM 1005 N N . ASP A 1 121 ? -9.601 6.408 13.227 1.00 97.50 121 ASP A N 1
ATOM 1006 C CA . ASP A 1 121 ? -9.188 7.807 13.073 1.00 97.50 121 ASP A CA 1
ATOM 1007 C C . ASP A 1 121 ? -7.672 7.921 12.908 1.00 97.50 121 ASP A C 1
ATOM 1009 O O . ASP A 1 121 ? -7.188 8.666 12.053 1.00 97.50 121 ASP A O 1
ATOM 1013 N N . GLU A 1 122 ? -6.917 7.102 13.643 1.00 97.19 122 GLU A N 1
ATOM 1014 C CA . GLU A 1 122 ? -5.472 6.991 13.469 1.00 97.19 122 GLU A CA 1
ATOM 1015 C C . GLU A 1 122 ? -5.109 6.459 12.077 1.00 97.19 122 GLU A C 1
ATOM 1017 O O . GLU A 1 122 ? -4.241 7.027 11.409 1.00 97.19 122 GLU A O 1
ATOM 1022 N N . TYR A 1 123 ? -5.806 5.421 11.604 1.00 97.31 123 TYR A N 1
ATOM 1023 C CA . TYR A 1 123 ? -5.643 4.897 10.250 1.00 97.31 123 TYR A CA 1
ATOM 1024 C C . TYR A 1 123 ? -5.891 5.983 9.195 1.00 97.31 123 TYR A C 1
ATOM 1026 O O . TYR A 1 123 ? -5.030 6.211 8.345 1.00 97.31 123 TYR A O 1
ATOM 1034 N N . LYS A 1 124 ? -7.012 6.716 9.280 1.00 96.06 124 LYS A N 1
ATOM 1035 C CA . LYS A 1 124 ? -7.330 7.819 8.355 1.00 96.06 124 LYS A CA 1
ATOM 1036 C C . LYS A 1 124 ? -6.245 8.896 8.341 1.00 96.06 124 LYS A C 1
ATOM 1038 O O . LYS A 1 124 ? -5.810 9.302 7.266 1.00 96.06 124 LYS A O 1
ATOM 1043 N N . ASN A 1 125 ? -5.785 9.332 9.514 1.00 96.56 125 ASN A N 1
ATOM 1044 C CA . ASN A 1 125 ? -4.738 10.348 9.630 1.00 96.56 125 ASN A CA 1
ATOM 1045 C C . ASN A 1 125 ? -3.413 9.869 9.010 1.00 96.56 125 ASN A C 1
ATOM 1047 O O . ASN A 1 125 ? -2.766 10.600 8.262 1.00 96.56 125 ASN A O 1
ATOM 1051 N N . LYS A 1 126 ? -3.015 8.619 9.278 1.00 95.62 126 LYS A N 1
ATOM 1052 C CA . LYS A 1 126 ? -1.786 8.036 8.718 1.00 95.62 126 LYS A CA 1
ATOM 1053 C C . LYS A 1 126 ? -1.870 7.859 7.199 1.00 95.62 126 LYS A C 1
ATOM 1055 O O . LYS A 1 126 ? -0.911 8.191 6.511 1.00 95.62 126 LYS A O 1
ATOM 1060 N N . VAL A 1 127 ? -3.009 7.407 6.671 1.00 94.44 127 VAL A N 1
ATOM 1061 C CA . VAL A 1 127 ? -3.237 7.309 5.218 1.00 94.44 127 VAL A CA 1
ATOM 1062 C C . VAL A 1 127 ? -3.157 8.685 4.558 1.00 94.44 127 VAL A C 1
ATOM 1064 O O . VAL A 1 127 ? -2.451 8.829 3.565 1.00 94.44 127 VAL A O 1
ATOM 1067 N N . TYR A 1 128 ? -3.796 9.704 5.143 1.00 94.38 128 TYR A N 1
ATOM 1068 C CA . TYR A 1 128 ? -3.760 11.074 4.621 1.00 94.38 128 TYR A CA 1
ATOM 1069 C C . TYR A 1 128 ? -2.330 11.626 4.500 1.00 94.38 128 TYR A C 1
ATOM 1071 O O . TYR A 1 128 ? -1.998 12.293 3.521 1.00 94.38 128 TYR A O 1
ATOM 1079 N N . LYS A 1 129 ? -1.455 11.307 5.463 1.00 93.19 129 LYS A N 1
ATOM 1080 C CA . LYS A 1 129 ? -0.040 11.710 5.431 1.00 93.19 129 LYS A CA 1
ATOM 1081 C C . LYS A 1 129 ? 0.769 11.035 4.324 1.00 93.19 129 LYS A C 1
ATOM 1083 O O . LYS A 1 129 ? 1.730 11.631 3.867 1.00 93.19 129 LYS A O 1
ATOM 1088 N N . ILE A 1 130 ? 0.408 9.818 3.915 1.00 88.69 130 ILE A N 1
ATOM 1089 C CA . ILE A 1 130 ? 1.094 9.089 2.831 1.00 88.69 130 ILE A CA 1
ATOM 1090 C C . ILE A 1 130 ? 0.674 9.619 1.456 1.00 88.69 130 ILE A C 1
ATOM 1092 O O . ILE A 1 130 ? 1.449 9.558 0.505 1.00 88.69 130 ILE A O 1
ATOM 1096 N N . SER A 1 131 ? -0.563 10.108 1.339 1.00 78.19 131 SER A N 1
ATOM 1097 C CA . SER A 1 131 ? -1.097 10.683 0.099 1.00 78.19 131 SER A CA 1
ATOM 1098 C C . SER A 1 131 ? -0.676 12.132 -0.162 1.00 78.19 131 SER A C 1
ATOM 1100 O O . SER A 1 131 ? -0.959 12.639 -1.245 1.00 78.19 131 SER A O 1
ATOM 1102 N N . ARG A 1 132 ? -0.057 12.796 0.819 1.00 72.44 132 ARG A N 1
ATOM 1103 C CA . ARG A 1 132 ? 0.475 14.157 0.700 1.00 72.44 132 ARG A CA 1
ATOM 1104 C C . ARG A 1 132 ? 1.934 14.122 0.263 1.00 72.44 132 ARG A C 1
ATOM 1106 O O . ARG A 1 132 ? 2.307 15.031 -0.505 1.00 72.44 132 ARG A O 1
#

Organism: Acinetobacter baumannii (NCBI:txid470)